Protein AF-A0A923C6K9-F1 (afdb_monomer_lite)

Radius of gyration: 20.2 Å; chains: 1; bounding box: 24×60×39 Å

Foldseek 3Di:
DDDDDDPDPPPDPDPDPPPDDPDPDDVVVLVVLLCVLQVVQCVVLNPVGRDLCVSCVRSVHDSVSD

Secondary structure (DSSP, 8-state):
--------------------------HHHHHHHHHHHHHHHHHHHHHHH--HHHHHHHTT--GGG-

Sequence (66 aa):
MNEPVHFARKAGRPKAQAKETTRTNDPERTMANILEVAMTEFAEKGLAGARIDEIAAATQTSKRMI

pLDDT: mean 77.02, std 18.13, range [45.06, 95.5]

Structure (mmCIF, N/CA/C/O backbone):
data_AF-A0A923C6K9-F1
#
_entry.id   AF-A0A923C6K9-F1
#
loop_
_atom_site.group_PDB
_atom_site.id
_atom_site.type_symbol
_atom_site.label_atom_id
_atom_site.label_alt_id
_atom_site.label_comp_id
_atom_site.label_asym_id
_atom_site.label_entity_id
_atom_site.label_seq_id
_atom_site.pdbx_PDB_ins_code
_atom_site.Cartn_x
_atom_site.Cartn_y
_atom_site.Cartn_z
_atom_site.occupancy
_atom_site.B_iso_or_equiv
_atom_site.auth_seq_id
_atom_site.auth_comp_id
_atom_site.auth_asym_id
_atom_site.auth_atom_id
_atom_site.pdbx_PDB_model_num
ATOM 1 N N . MET A 1 1 ? 8.294 51.691 27.532 1.00 49.22 1 MET A N 1
ATOM 2 C CA . MET A 1 1 ? 7.678 50.829 26.505 1.00 49.22 1 MET A CA 1
ATOM 3 C C . MET A 1 1 ? 8.633 49.682 26.239 1.00 49.22 1 MET A C 1
ATOM 5 O O . MET A 1 1 ? 9.585 49.873 25.502 1.00 49.22 1 MET A O 1
ATOM 9 N N . ASN A 1 2 ? 8.434 48.543 26.902 1.00 45.06 2 ASN A N 1
ATOM 10 C CA . ASN A 1 2 ? 9.276 47.362 26.722 1.00 45.06 2 ASN A CA 1
ATOM 11 C C . ASN A 1 2 ? 8.348 46.203 26.346 1.00 45.06 2 ASN A C 1
ATOM 13 O O . ASN A 1 2 ? 7.655 45.675 27.212 1.00 45.06 2 ASN A O 1
ATOM 17 N N . GLU A 1 3 ? 8.297 45.850 25.066 1.00 58.88 3 GLU A N 1
ATOM 18 C CA . GLU A 1 3 ? 7.648 44.623 24.602 1.00 58.88 3 GLU A CA 1
ATOM 19 C C . GLU A 1 3 ? 8.665 43.473 24.648 1.00 58.88 3 GLU A C 1
ATOM 21 O O . GLU A 1 3 ? 9.728 43.582 24.034 1.00 58.88 3 GLU A O 1
ATOM 26 N N . PRO A 1 4 ? 8.384 42.352 25.329 1.00 61.62 4 PRO A N 1
ATOM 27 C CA . PRO A 1 4 ? 9.102 41.116 25.078 1.00 61.62 4 PRO A CA 1
ATOM 28 C C . PRO A 1 4 ? 8.440 40.373 23.910 1.00 61.62 4 PRO A C 1
ATOM 30 O O . PRO A 1 4 ? 7.298 39.922 23.984 1.00 61.62 4 PRO A O 1
ATOM 33 N N . VAL A 1 5 ? 9.187 40.223 22.818 1.00 59.97 5 VAL A N 1
ATOM 34 C CA . VAL A 1 5 ? 8.823 39.390 21.668 1.00 59.97 5 VAL A CA 1
ATOM 35 C C . VAL A 1 5 ? 8.773 37.910 22.076 1.00 59.97 5 VAL A C 1
ATOM 37 O O . VAL A 1 5 ? 9.793 37.242 22.245 1.00 59.97 5 VAL A O 1
ATOM 40 N N . HIS A 1 6 ? 7.570 37.365 22.253 1.00 49.41 6 HIS A N 1
ATOM 41 C CA . HIS A 1 6 ? 7.373 35.936 22.492 1.00 49.41 6 HIS A CA 1
ATOM 42 C C . HIS A 1 6 ? 7.520 35.135 21.189 1.00 49.41 6 HIS A C 1
ATOM 44 O O . HIS A 1 6 ? 6.547 34.854 20.493 1.00 49.41 6 HIS A O 1
ATOM 50 N N . PHE A 1 7 ? 8.739 34.680 20.894 1.00 53.16 7 PHE A N 1
ATOM 51 C CA . PHE A 1 7 ? 8.960 33.551 19.987 1.00 53.16 7 PHE A CA 1
ATOM 52 C C . PHE A 1 7 ? 8.652 32.241 20.722 1.00 53.16 7 PHE A C 1
ATOM 54 O O . PHE A 1 7 ? 9.538 31.549 21.229 1.00 53.16 7 PHE A O 1
ATOM 61 N N . ALA A 1 8 ? 7.368 31.898 20.806 1.00 58.78 8 ALA A N 1
ATOM 62 C CA . ALA A 1 8 ? 6.950 30.585 21.272 1.00 58.78 8 ALA A CA 1
ATOM 63 C C . ALA A 1 8 ? 7.318 29.531 20.214 1.00 58.78 8 ALA A C 1
ATOM 65 O O . ALA A 1 8 ? 6.703 29.432 19.151 1.00 58.78 8 ALA A O 1
ATOM 66 N N . ARG A 1 9 ? 8.350 28.735 20.517 1.00 58.16 9 ARG A N 1
ATOM 67 C CA . ARG A 1 9 ? 8.704 27.517 19.780 1.00 58.16 9 ARG A CA 1
ATOM 68 C C . ARG A 1 9 ? 7.471 26.623 19.692 1.00 58.16 9 ARG A C 1
ATOM 70 O O . ARG A 1 9 ? 7.004 26.118 20.711 1.00 58.16 9 ARG A O 1
ATOM 77 N N . LYS A 1 10 ? 6.988 26.352 18.482 1.00 54.53 10 LYS A N 1
ATOM 78 C CA . LYS A 1 10 ? 5.983 25.308 18.255 1.00 54.53 10 LYS A CA 1
ATOM 79 C C . LYS A 1 10 ? 6.675 23.940 18.250 1.00 54.53 10 LYS A C 1
ATOM 81 O O . LYS A 1 10 ? 6.852 23.309 17.214 1.00 54.53 10 LYS A O 1
ATOM 86 N N . ALA A 1 11 ? 7.125 23.517 19.429 1.00 57.34 11 ALA A N 1
ATOM 87 C CA . ALA A 1 11 ? 7.441 22.126 19.707 1.00 57.34 11 ALA A CA 1
ATOM 88 C C . ALA A 1 11 ? 6.131 21.399 20.025 1.00 57.34 11 ALA A C 1
ATOM 90 O O . ALA A 1 11 ? 5.382 21.823 20.901 1.00 57.34 11 ALA A O 1
ATOM 91 N N . GLY A 1 12 ? 5.862 20.314 19.301 1.00 46.47 12 GL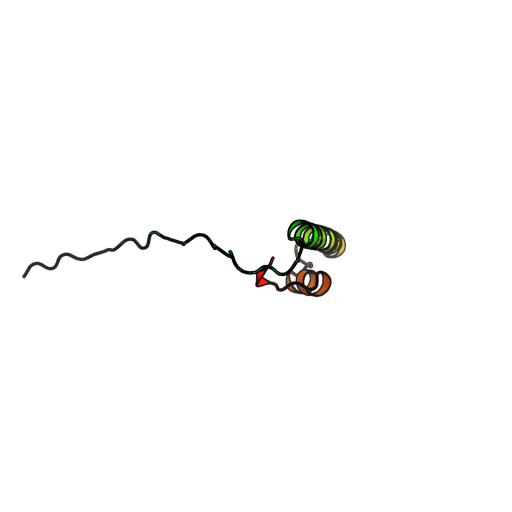Y A N 1
ATOM 92 C CA . GLY A 1 12 ? 4.752 19.412 19.591 1.00 46.47 12 GLY A CA 1
ATOM 93 C C . GLY A 1 12 ? 3.987 19.005 18.341 1.00 46.47 12 GLY A C 1
ATOM 94 O O . GLY A 1 12 ? 2.909 19.523 18.077 1.00 46.47 12 GLY A O 1
ATOM 95 N N . ARG A 1 13 ? 4.514 18.037 17.583 1.00 56.66 13 ARG A N 1
ATOM 96 C CA . ARG A 1 13 ? 3.629 17.114 16.863 1.00 56.66 13 ARG A CA 1
ATOM 97 C C . ARG A 1 13 ? 3.094 16.154 17.926 1.00 56.66 13 ARG A C 1
ATOM 99 O O . ARG A 1 13 ? 3.892 15.352 18.418 1.00 56.66 13 ARG A O 1
ATOM 106 N N . PRO A 1 14 ? 1.816 16.220 18.333 1.00 48.88 14 PRO A N 1
ATOM 107 C CA . PRO A 1 14 ? 1.269 15.137 19.123 1.00 48.88 14 PRO A CA 1
ATOM 108 C C . PRO A 1 14 ? 1.291 13.892 18.234 1.00 48.88 14 PRO A C 1
ATOM 110 O O . PRO A 1 14 ? 0.791 13.897 17.108 1.00 48.88 14 PRO A O 1
ATOM 113 N N . LYS A 1 15 ? 1.970 12.852 18.726 1.00 54.84 15 LYS A N 1
ATOM 114 C CA . LYS A 1 15 ? 1.944 11.512 18.145 1.00 54.84 15 LYS A CA 1
ATOM 115 C C . LYS A 1 15 ? 0.485 11.121 17.937 1.00 54.84 15 LYS A C 1
ATOM 117 O O . LYS A 1 15 ? -0.310 11.276 18.860 1.00 54.84 15 LYS A O 1
ATOM 122 N N . ALA A 1 16 ? 0.170 10.638 16.739 1.00 54.44 16 ALA A N 1
ATOM 123 C CA . ALA A 1 16 ? -1.128 10.092 16.385 1.00 54.44 16 ALA A CA 1
ATOM 124 C C . ALA A 1 16 ? -1.513 8.985 17.379 1.00 54.44 16 ALA A C 1
ATOM 126 O O . ALA A 1 16 ? -1.131 7.827 17.238 1.00 54.44 16 ALA A O 1
ATOM 127 N N . GLN A 1 17 ? -2.249 9.366 18.418 1.00 57.31 17 GLN A N 1
ATOM 128 C CA . GLN A 1 17 ? -3.085 8.462 19.182 1.00 57.31 17 GLN A CA 1
ATOM 129 C C . GLN A 1 17 ? -4.338 8.247 18.343 1.00 57.31 17 GLN A C 1
ATOM 131 O O . GLN A 1 17 ? -5.325 8.952 18.498 1.00 57.31 17 GLN A O 1
ATOM 136 N N . ALA A 1 18 ? -4.280 7.289 17.423 1.00 56.78 18 ALA A N 1
ATOM 137 C CA . ALA A 1 18 ? -5.486 6.663 16.903 1.00 56.78 18 ALA A CA 1
ATOM 138 C C . ALA A 1 18 ? -5.786 5.450 17.791 1.00 56.78 18 ALA A C 1
ATOM 140 O O . ALA A 1 18 ? -5.541 4.301 17.434 1.00 56.78 18 ALA A O 1
ATOM 141 N N . LYS A 1 19 ? -6.245 5.733 19.010 1.00 60.84 19 LYS A N 1
ATOM 142 C CA . LYS A 1 19 ? -6.997 4.783 19.828 1.00 60.84 19 LYS A CA 1
ATOM 143 C C . LYS A 1 19 ? -8.454 5.143 19.581 1.00 60.84 19 LYS A C 1
ATOM 145 O O . LYS A 1 19 ? -8.840 6.201 20.043 1.00 60.84 19 LYS A O 1
ATOM 150 N N . GLU A 1 20 ? -9.173 4.331 18.803 1.00 52.31 20 GLU A N 1
ATOM 151 C CA . GLU A 1 20 ? -10.642 4.288 18.618 1.00 52.31 20 GLU A CA 1
ATOM 152 C C . GLU A 1 20 ? -10.885 3.553 17.283 1.00 52.31 20 GLU A C 1
ATOM 154 O O . GLU A 1 20 ? -10.605 4.069 16.213 1.00 52.31 20 GLU A O 1
ATOM 159 N N . THR A 1 21 ? -11.300 2.293 17.226 1.00 47.00 21 THR A N 1
ATOM 160 C CA . THR A 1 21 ? -12.540 1.749 17.771 1.00 47.00 21 THR A CA 1
ATOM 161 C C . THR A 1 21 ? -12.483 0.225 17.673 1.00 47.00 21 THR A C 1
ATOM 163 O O . THR A 1 21 ? -11.897 -0.342 16.754 1.00 47.00 21 THR A O 1
ATOM 166 N N . THR A 1 22 ? -13.124 -0.442 18.622 1.00 47.25 22 THR A N 1
ATOM 167 C CA . THR A 1 22 ? -13.443 -1.871 18.636 1.00 47.25 22 THR A CA 1
ATOM 168 C C . THR A 1 22 ? -14.360 -2.245 17.468 1.00 47.25 22 THR A C 1
ATOM 170 O O . THR A 1 22 ? -15.561 -2.452 17.626 1.00 47.25 22 THR A O 1
ATOM 173 N N . ARG A 1 23 ? -13.792 -2.323 16.273 1.00 56.16 23 ARG A N 1
ATOM 174 C CA . ARG A 1 23 ? -14.258 -3.196 15.202 1.00 56.16 23 ARG A CA 1
ATOM 175 C C . ARG A 1 23 ? -13.184 -4.266 15.116 1.00 56.16 23 ARG A C 1
ATOM 177 O O . ARG A 1 23 ? -12.011 -3.910 15.117 1.00 56.16 23 ARG A O 1
ATOM 184 N N . THR A 1 24 ? -13.560 -5.537 15.125 1.00 57.69 24 THR A N 1
ATOM 185 C CA . THR A 1 24 ? -12.658 -6.689 14.976 1.00 57.69 24 THR A CA 1
ATOM 186 C C . THR A 1 24 ? -11.968 -6.651 13.608 1.00 57.69 24 THR A C 1
ATOM 188 O O . THR A 1 24 ? -12.287 -7.418 12.712 1.00 57.69 24 THR A O 1
ATOM 191 N N . ASN A 1 25 ? -11.093 -5.680 13.399 1.00 59.62 25 ASN A N 1
ATOM 192 C CA . ASN A 1 25 ? -10.237 -5.567 12.242 1.00 59.62 25 ASN A CA 1
ATOM 193 C C . ASN A 1 25 ? -8.855 -5.899 12.767 1.00 59.62 25 ASN A C 1
ATOM 195 O O . ASN A 1 25 ? -8.269 -5.101 13.493 1.00 59.62 25 ASN A O 1
ATOM 199 N N . ASP A 1 26 ? -8.384 -7.098 12.445 1.00 80.38 26 ASP A N 1
ATOM 200 C CA . ASP A 1 26 ? -7.046 -7.550 12.793 1.00 80.38 26 ASP A CA 1
ATOM 201 C C . ASP A 1 26 ? -6.030 -6.613 12.114 1.00 80.38 26 ASP A C 1
ATOM 203 O O . ASP A 1 26 ? -5.881 -6.650 10.881 1.00 80.38 26 ASP A O 1
ATOM 207 N N . PRO A 1 27 ? -5.336 -5.740 12.872 1.00 82.44 27 PRO A N 1
ATOM 208 C CA . PRO A 1 27 ? -4.415 -4.775 12.280 1.00 82.44 27 PRO A CA 1
ATOM 209 C C . PRO A 1 27 ? -3.231 -5.492 11.626 1.00 82.44 27 PRO A C 1
ATOM 211 O O . PRO A 1 27 ? -2.761 -5.066 10.577 1.00 82.44 27 PRO A O 1
ATOM 214 N N . GLU A 1 28 ? -2.810 -6.625 12.191 1.00 87.12 28 GLU A N 1
ATOM 215 C CA . GLU A 1 28 ? -1.745 -7.472 11.651 1.00 87.12 28 GLU A CA 1
ATOM 216 C C . GLU A 1 28 ? -2.126 -8.059 10.291 1.00 87.12 28 GLU A C 1
ATOM 218 O O . GLU A 1 28 ? -1.345 -7.984 9.346 1.00 87.12 28 GLU A O 1
ATOM 223 N N . ARG A 1 29 ? -3.358 -8.571 10.153 1.00 87.19 29 ARG A N 1
ATOM 224 C CA . ARG A 1 29 ? -3.877 -9.086 8.877 1.00 87.19 29 ARG A CA 1
ATOM 225 C C . ARG A 1 29 ? -3.962 -7.980 7.830 1.00 87.19 29 ARG A C 1
ATOM 227 O O . ARG A 1 29 ? -3.602 -8.192 6.677 1.00 87.19 29 ARG A O 1
ATOM 234 N N . THR A 1 30 ? -4.435 -6.805 8.236 1.00 87.69 30 THR A N 1
ATOM 235 C CA . THR A 1 30 ? -4.550 -5.647 7.340 1.00 87.69 30 THR A CA 1
ATOM 236 C C . THR A 1 30 ? -3.170 -5.195 6.865 1.00 87.69 30 THR A C 1
ATOM 238 O O . THR A 1 30 ? -2.972 -4.973 5.675 1.00 87.69 30 THR A O 1
ATOM 241 N N . MET A 1 31 ? -2.194 -5.123 7.772 1.00 88.81 31 MET A N 1
ATOM 242 C CA . MET A 1 31 ? -0.814 -4.771 7.445 1.00 88.81 31 MET A CA 1
ATOM 243 C C . MET A 1 31 ? -0.162 -5.809 6.527 1.00 88.81 31 MET A C 1
ATOM 245 O O . MET A 1 31 ? 0.472 -5.427 5.548 1.00 88.81 31 MET A O 1
ATOM 249 N N . ALA A 1 32 ? -0.346 -7.102 6.804 1.00 92.56 32 ALA A N 1
ATOM 250 C CA . ALA A 1 32 ? 0.169 -8.177 5.960 1.00 92.56 32 ALA A CA 1
ATOM 251 C C . ALA A 1 32 ? -0.384 -8.084 4.530 1.00 92.56 32 ALA A C 1
ATOM 253 O O . ALA A 1 32 ? 0.392 -8.131 3.580 1.00 92.56 32 ALA A O 1
ATOM 254 N N . ASN A 1 33 ? -1.692 -7.846 4.386 1.00 92.38 33 ASN A N 1
ATOM 255 C CA . ASN A 1 33 ? -2.332 -7.652 3.084 1.00 92.38 33 ASN A CA 1
ATOM 256 C C . ASN A 1 33 ? -1.761 -6.427 2.341 1.00 92.38 33 ASN A C 1
ATOM 258 O O . ASN A 1 33 ? -1.424 -6.509 1.164 1.00 92.38 33 ASN A O 1
ATOM 262 N N . ILE A 1 34 ? -1.580 -5.297 3.040 1.00 93.06 34 ILE A N 1
ATOM 263 C CA . ILE A 1 34 ? -0.975 -4.092 2.447 1.00 93.06 34 ILE A CA 1
ATOM 264 C C . ILE A 1 34 ? 0.434 -4.376 1.929 1.00 93.06 34 ILE A C 1
ATOM 266 O O . ILE A 1 34 ? 0.766 -3.966 0.819 1.00 93.06 34 ILE A O 1
ATOM 270 N N . LEU A 1 35 ? 1.256 -5.072 2.714 1.00 94.56 35 LEU A N 1
ATOM 271 C CA . LEU A 1 35 ? 2.627 -5.397 2.330 1.00 94.56 35 LEU A CA 1
ATOM 272 C C . LEU A 1 35 ? 2.679 -6.355 1.142 1.00 94.56 35 LEU A C 1
ATOM 274 O O . LEU A 1 35 ? 3.470 -6.124 0.234 1.00 94.56 35 LEU A O 1
ATOM 278 N N . GLU A 1 36 ? 1.841 -7.389 1.133 1.00 95.19 36 GLU A N 1
ATOM 279 C CA . GLU A 1 36 ? 1.767 -8.361 0.041 1.00 95.19 36 GLU A CA 1
ATOM 280 C C . GLU A 1 36 ? 1.411 -7.679 -1.284 1.00 95.19 36 GLU A C 1
ATOM 282 O O . GLU A 1 36 ? 2.154 -7.785 -2.260 1.00 95.19 36 GLU A O 1
ATOM 287 N N . VAL A 1 37 ? 0.330 -6.896 -1.297 1.00 95.06 37 VAL A N 1
ATOM 288 C CA . VAL A 1 37 ? -0.110 -6.181 -2.499 1.00 95.06 37 VAL A CA 1
ATOM 289 C C . VAL A 1 37 ? 0.911 -5.135 -2.926 1.00 95.06 37 VAL A C 1
ATOM 291 O O . VAL A 1 37 ? 1.239 -5.054 -4.105 1.00 95.06 37 VAL A O 1
ATOM 294 N N . ALA A 1 38 ? 1.456 -4.355 -1.989 1.00 94.81 38 ALA A N 1
ATOM 295 C CA . ALA A 1 38 ? 2.481 -3.368 -2.312 1.00 94.81 38 ALA A CA 1
ATOM 296 C C . ALA A 1 38 ? 3.711 -4.023 -2.947 1.00 94.81 38 ALA A C 1
ATOM 298 O O . ALA A 1 38 ? 4.248 -3.500 -3.921 1.00 94.81 38 ALA A O 1
ATOM 299 N N . MET A 1 39 ? 4.153 -5.165 -2.418 1.00 95.38 39 MET A N 1
ATOM 300 C CA . MET A 1 39 ? 5.333 -5.862 -2.918 1.00 95.38 39 MET A CA 1
ATOM 301 C C . MET A 1 39 ? 5.125 -6.337 -4.359 1.00 95.38 39 MET A C 1
ATOM 303 O O . MET A 1 39 ? 6.003 -6.108 -5.190 1.00 95.38 39 MET A O 1
ATOM 307 N N . THR A 1 40 ? 3.955 -6.900 -4.672 1.00 95.19 40 THR A N 1
ATOM 308 C CA . THR A 1 40 ? 3.567 -7.260 -6.045 1.00 95.19 40 THR A CA 1
ATOM 309 C C . T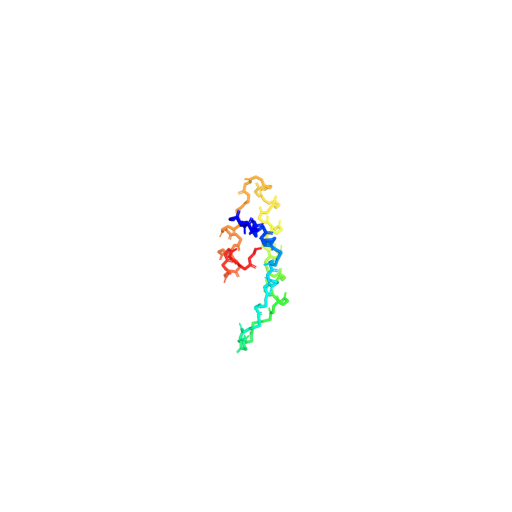HR A 1 40 ? 3.539 -6.034 -6.951 1.00 95.19 40 THR A C 1
ATOM 311 O O . THR A 1 40 ? 4.182 -6.023 -7.997 1.00 95.19 40 THR A O 1
ATOM 314 N N . GLU A 1 41 ? 2.898 -4.952 -6.515 1.00 95.50 41 GLU A N 1
ATOM 315 C CA . GLU A 1 41 ? 2.708 -3.769 -7.355 1.00 95.50 41 GLU A CA 1
ATOM 316 C C . GLU A 1 41 ? 4.021 -3.059 -7.678 1.00 95.50 41 GLU A C 1
ATOM 318 O O . GLU A 1 41 ? 4.262 -2.647 -8.815 1.00 95.50 41 GLU A O 1
ATOM 323 N N . PHE A 1 42 ? 4.913 -2.967 -6.691 1.00 94.75 42 PHE A N 1
ATOM 324 C CA . PHE A 1 42 ? 6.261 -2.450 -6.898 1.00 94.75 42 PHE A CA 1
ATOM 325 C C . PHE A 1 42 ? 7.128 -3.398 -7.730 1.00 94.75 42 PHE A C 1
ATOM 327 O O . PHE A 1 42 ? 7.970 -2.910 -8.483 1.00 94.75 42 PHE A O 1
ATOM 334 N N . ALA A 1 43 ? 6.943 -4.716 -7.624 1.00 95.31 43 ALA A N 1
ATOM 335 C CA . ALA A 1 43 ? 7.685 -5.686 -8.426 1.00 95.31 43 ALA A CA 1
ATOM 336 C C . ALA A 1 43 ? 7.267 -5.657 -9.904 1.00 95.31 43 ALA A C 1
ATOM 338 O O . ALA A 1 43 ? 8.129 -5.708 -10.779 1.00 95.31 43 ALA A O 1
ATOM 339 N N . GLU A 1 44 ? 5.971 -5.529 -10.191 1.00 94.88 44 GLU A N 1
ATOM 340 C CA . GLU A 1 44 ? 5.442 -5.530 -11.558 1.00 94.88 44 GLU A CA 1
ATOM 341 C C . GLU A 1 44 ? 5.620 -4.183 -12.264 1.00 94.88 44 GLU A C 1
ATOM 343 O O . GLU A 1 44 ? 6.016 -4.133 -13.430 1.00 94.88 44 GLU A O 1
ATOM 348 N N . LYS A 1 45 ? 5.337 -3.074 -11.569 1.00 94.56 45 LYS A N 1
ATOM 349 C CA . LYS A 1 45 ? 5.315 -1.724 -12.166 1.00 94.56 45 LYS A CA 1
ATOM 350 C C . LYS A 1 45 ? 6.582 -0.916 -11.886 1.00 94.56 45 LYS A C 1
ATOM 352 O O . LYS A 1 45 ? 6.793 0.133 -12.497 1.00 94.56 45 LYS A O 1
ATOM 357 N N . GLY A 1 46 ? 7.428 -1.377 -10.965 1.00 92.50 46 GLY A N 1
ATOM 358 C CA . GLY A 1 46 ? 8.601 -0.646 -10.493 1.00 92.50 46 GLY A CA 1
ATOM 359 C C . GLY A 1 46 ? 8.252 0.541 -9.585 1.00 92.50 46 GLY A C 1
ATOM 360 O O . GLY A 1 46 ? 7.112 1.003 -9.520 1.00 92.50 46 GLY A O 1
ATOM 361 N N . LEU A 1 47 ? 9.265 1.093 -8.906 1.00 91.06 47 LEU A N 1
ATOM 362 C CA . LEU A 1 47 ? 9.093 2.191 -7.939 1.00 91.06 47 LEU A CA 1
ATOM 363 C C . LEU A 1 47 ? 8.458 3.456 -8.546 1.00 91.06 47 LEU A C 1
ATOM 365 O O . LEU A 1 47 ? 7.746 4.177 -7.855 1.00 91.06 47 LEU A O 1
ATOM 369 N N . ALA A 1 48 ? 8.718 3.730 -9.827 1.00 91.31 48 ALA A N 1
ATOM 370 C CA . ALA A 1 48 ? 8.181 4.900 -10.520 1.00 91.31 48 ALA A CA 1
ATOM 371 C C . ALA A 1 48 ? 6.751 4.694 -11.057 1.00 91.31 48 ALA A C 1
ATOM 373 O O . ALA A 1 48 ? 6.031 5.674 -11.244 1.00 91.31 48 ALA A O 1
ATOM 374 N N . GLY A 1 49 ? 6.355 3.445 -11.330 1.00 90.19 49 GLY A N 1
ATOM 375 C CA . GLY A 1 49 ? 5.058 3.110 -11.924 1.00 90.19 49 GLY A CA 1
ATOM 376 C C . GLY A 1 49 ? 3.993 2.726 -10.900 1.00 90.19 49 GLY A C 1
ATOM 377 O O . GLY A 1 49 ? 2.811 2.975 -11.127 1.00 90.19 49 GLY A O 1
ATOM 378 N N . ALA A 1 50 ? 4.393 2.157 -9.765 1.00 94.25 50 ALA A N 1
ATOM 379 C CA . ALA A 1 50 ? 3.470 1.748 -8.717 1.00 94.25 50 ALA A CA 1
ATOM 380 C C . ALA A 1 50 ? 2.849 2.955 -7.997 1.00 94.25 50 ALA A C 1
ATOM 382 O O . ALA A 1 50 ? 3.530 3.916 -7.622 1.00 94.25 50 ALA A O 1
ATOM 383 N N . ARG A 1 51 ? 1.533 2.896 -7.768 1.00 94.38 51 ARG A N 1
ATOM 384 C CA . ARG A 1 51 ? 0.775 3.977 -7.130 1.00 94.38 51 ARG A CA 1
ATOM 385 C 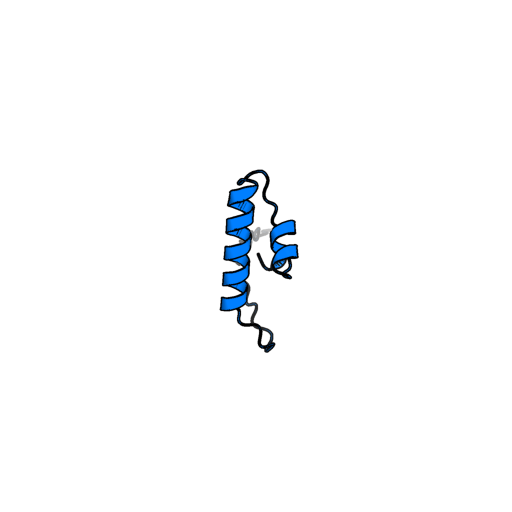C . ARG A 1 51 ? 0.164 3.519 -5.814 1.00 94.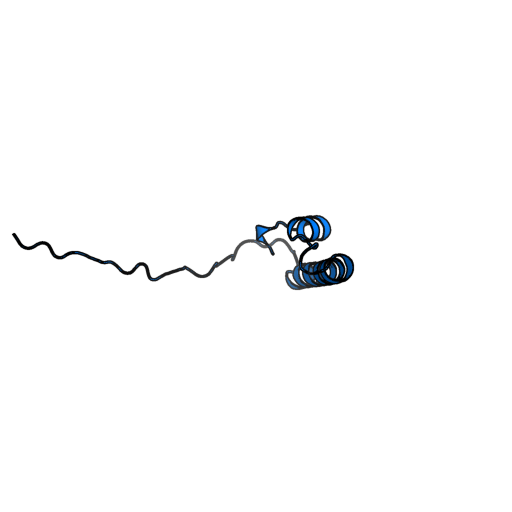38 51 ARG A C 1
ATOM 387 O O . ARG A 1 51 ? -0.541 2.519 -5.758 1.00 94.38 51 ARG A O 1
ATOM 394 N N . ILE A 1 52 ? 0.324 4.338 -4.771 1.00 90.44 52 ILE A N 1
ATOM 395 C CA . ILE A 1 52 ? -0.309 4.103 -3.458 1.00 90.44 52 ILE A CA 1
ATOM 396 C C . ILE A 1 52 ? -1.838 4.029 -3.584 1.00 90.44 52 ILE A C 1
ATOM 398 O O . ILE A 1 52 ? -2.481 3.272 -2.867 1.00 90.44 52 ILE A O 1
ATOM 402 N N . ASP A 1 53 ? -2.421 4.788 -4.514 1.00 91.88 53 ASP A N 1
ATOM 403 C CA . ASP A 1 53 ? -3.867 4.782 -4.747 1.00 91.88 53 ASP A CA 1
ATOM 404 C C . ASP A 1 53 ? -4.359 3.406 -5.251 1.00 91.88 53 ASP A C 1
ATOM 406 O O . ASP A 1 53 ? -5.446 2.970 -4.879 1.00 91.88 53 ASP A O 1
ATOM 410 N N . GLU A 1 54 ? -3.542 2.699 -6.042 1.00 92.12 54 GLU A N 1
ATOM 411 C CA . GLU A 1 54 ? -3.855 1.358 -6.557 1.00 92.12 54 GLU A CA 1
ATOM 412 C C . GLU A 1 54 ? -3.713 0.297 -5.463 1.00 92.12 54 GLU A C 1
ATOM 414 O O . GLU A 1 54 ? -4.609 -0.525 -5.286 1.00 92.12 54 GLU A O 1
ATOM 419 N N . ILE A 1 55 ? -2.654 0.386 -4.653 1.00 92.19 55 ILE A N 1
ATOM 420 C CA . ILE A 1 55 ? -2.454 -0.486 -3.485 1.00 92.19 55 ILE A CA 1
ATOM 421 C C . ILE A 1 55 ? -3.616 -0.316 -2.500 1.00 92.19 55 ILE A C 1
ATOM 423 O O . ILE A 1 55 ? -4.146 -1.298 -1.980 1.00 92.19 55 ILE A O 1
ATOM 427 N N . ALA A 1 56 ? -4.052 0.925 -2.271 1.00 92.50 56 ALA A N 1
ATOM 428 C CA . ALA A 1 56 ? -5.176 1.227 -1.396 1.00 92.50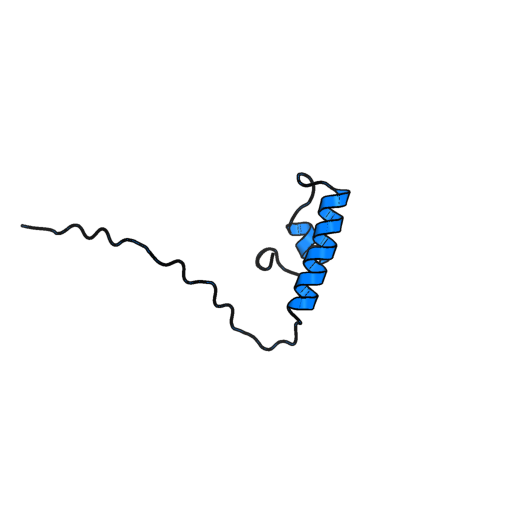 56 ALA A CA 1
ATOM 429 C C . ALA A 1 56 ? -6.484 0.602 -1.912 1.00 92.50 56 ALA A C 1
ATOM 431 O O . ALA A 1 56 ? -7.202 -0.054 -1.155 1.00 92.50 56 ALA A O 1
ATOM 432 N N . ALA A 1 57 ? -6.762 0.747 -3.212 1.00 91.44 57 ALA A N 1
ATOM 433 C CA . ALA A 1 57 ? -7.928 0.143 -3.850 1.00 91.44 57 ALA A CA 1
ATOM 434 C C . ALA A 1 57 ? -7.910 -1.393 -3.760 1.00 91.44 57 ALA A C 1
ATOM 436 O O . ALA A 1 57 ? -8.929 -1.996 -3.427 1.00 91.44 57 ALA A O 1
ATOM 437 N N . ALA A 1 58 ? -6.753 -2.015 -3.990 1.00 90.19 58 ALA A N 1
ATOM 438 C CA . ALA A 1 58 ? -6.582 -3.466 -3.959 1.00 90.19 58 ALA A CA 1
ATOM 439 C C . ALA A 1 58 ? -6.681 -4.064 -2.544 1.00 90.19 58 ALA A C 1
ATOM 441 O O . ALA A 1 58 ? -7.195 -5.164 -2.366 1.00 90.19 58 ALA A O 1
ATOM 442 N N . THR A 1 59 ? -6.251 -3.327 -1.520 1.00 89.88 59 THR A N 1
ATOM 443 C CA . THR A 1 59 ? -6.281 -3.783 -0.114 1.00 89.88 59 THR A CA 1
ATOM 444 C C . THR A 1 59 ? -7.534 -3.317 0.631 1.00 89.88 59 THR A C 1
ATOM 446 O O . THR A 1 59 ? -7.644 -3.502 1.844 1.00 89.88 59 THR A O 1
ATOM 449 N N . GLN A 1 60 ? -8.492 -2.721 -0.095 1.00 86.06 60 GLN A N 1
ATOM 450 C CA . GLN A 1 60 ? -9.754 -2.184 0.423 1.00 86.06 60 GLN A CA 1
ATOM 451 C C . GLN A 1 60 ? -9.546 -1.215 1.603 1.00 86.06 60 GLN A C 1
ATOM 453 O O . GLN A 1 60 ? -10.358 -1.108 2.524 1.00 86.06 60 GLN A O 1
ATOM 458 N N . THR A 1 61 ? -8.425 -0.500 1.559 1.00 85.38 61 THR A N 1
ATOM 459 C CA . THR A 1 61 ? -7.981 0.469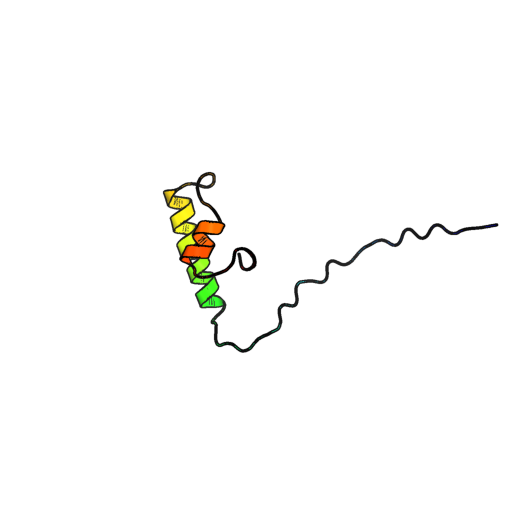 2.556 1.00 85.38 61 THR A CA 1
ATOM 460 C C . THR A 1 61 ? -7.950 1.865 1.941 1.00 85.38 61 THR A C 1
ATOM 462 O O . THR A 1 61 ? -8.064 2.049 0.732 1.00 85.38 61 THR A O 1
ATOM 465 N N . SER A 1 62 ? -7.808 2.892 2.772 1.00 87.81 62 SER A N 1
ATOM 466 C CA . SER A 1 62 ? -7.657 4.259 2.272 1.00 87.81 62 SER A CA 1
ATOM 467 C C . SER A 1 62 ? -6.185 4.645 2.197 1.00 87.81 62 SER A C 1
ATOM 469 O O . SER A 1 62 ? -5.386 4.208 3.021 1.00 87.81 62 SER A O 1
ATOM 471 N N . LYS A 1 63 ? -5.838 5.568 1.292 1.00 88.62 63 LYS A N 1
ATOM 472 C CA . LYS A 1 63 ? -4.496 6.174 1.233 1.00 88.62 63 LYS A CA 1
ATOM 473 C C . LYS A 1 63 ? -4.037 6.760 2.572 1.00 88.62 63 LYS A C 1
ATOM 475 O O . LYS A 1 63 ? -2.853 6.889 2.802 1.00 88.62 63 LYS A O 1
ATOM 480 N N . ARG A 1 64 ? -4.961 7.149 3.459 1.00 86.06 64 ARG A N 1
ATOM 481 C CA . ARG A 1 64 ? -4.610 7.683 4.787 1.00 86.06 64 ARG A CA 1
ATOM 482 C C . ARG A 1 64 ? -4.179 6.597 5.776 1.00 86.06 64 ARG A C 1
ATOM 484 O O . ARG A 1 64 ? -3.700 6.948 6.848 1.00 86.06 64 ARG A O 1
ATOM 491 N N . MET A 1 65 ? -4.403 5.324 5.451 1.00 84.50 65 MET A N 1
ATOM 492 C CA . MET A 1 65 ? -3.996 4.179 6.269 1.00 84.50 65 MET A CA 1
ATOM 493 C C . MET A 1 65 ? -2.639 3.593 5.848 1.00 84.50 65 MET A C 1
ATOM 495 O O . MET A 1 65 ? -2.117 2.758 6.580 1.00 84.50 65 MET A O 1
ATOM 499 N N . ILE A 1 66 ? -2.099 3.998 4.692 1.00 81.44 66 ILE A N 1
ATOM 500 C CA . ILE A 1 66 ? -0.805 3.564 4.140 1.00 81.44 66 ILE A CA 1
ATOM 501 C C . ILE A 1 66 ? 0.172 4.737 4.227 1.00 81.44 66 ILE A C 1
ATOM 503 O O . ILE A 1 66 ? 1.306 4.526 4.704 1.00 81.44 66 ILE A O 1
#